Protein AF-U2T6T0-F1 (afdb_monomer_lite)

Structure (mmCIF, N/CA/C/O backbone):
data_AF-U2T6T0-F1
#
_entry.id   AF-U2T6T0-F1
#
loop_
_atom_site.group_PDB
_atom_site.id
_atom_site.type_symbol
_atom_site.label_atom_id
_atom_site.label_alt_id
_atom_site.label_comp_id
_atom_site.label_asym_id
_atom_site.label_entity_id
_atom_site.label_seq_id
_atom_site.pdbx_PDB_ins_code
_atom_site.Cartn_x
_atom_site.Cartn_y
_atom_site.Cartn_z
_atom_site.occupancy
_atom_site.B_iso_or_equiv
_atom_site.auth_seq_id
_atom_site.auth_comp_id
_atom_site.auth_asym_id
_atom_site.auth_atom_id
_atom_site.pdbx_PDB_model_num
ATOM 1 N N . GLN A 1 1 ? -11.429 0.052 -6.992 1.00 70.38 1 GLN A N 1
ATOM 2 C CA . GLN A 1 1 ? -10.267 -0.705 -6.481 1.00 70.38 1 GLN A CA 1
ATOM 3 C C . GLN A 1 1 ? -10.804 -1.773 -5.528 1.00 70.38 1 GLN A C 1
ATOM 5 O O . GLN A 1 1 ? -11.247 -1.413 -4.449 1.00 70.38 1 GLN A O 1
ATOM 10 N N . ALA A 1 2 ? -10.846 -3.051 -5.916 1.00 80.75 2 ALA A N 1
ATOM 11 C CA . ALA A 1 2 ? -11.606 -4.070 -5.168 1.00 80.75 2 ALA A CA 1
ATOM 12 C C . ALA A 1 2 ? -11.118 -4.320 -3.724 1.00 80.75 2 ALA A C 1
ATOM 14 O O . ALA A 1 2 ? -11.895 -4.750 -2.877 1.00 80.75 2 ALA A O 1
ATOM 15 N N . TRP A 1 3 ? -9.844 -4.048 -3.428 1.00 88.19 3 TRP A N 1
ATOM 16 C CA . TRP A 1 3 ? -9.269 -4.259 -2.097 1.00 88.19 3 TRP A CA 1
ATOM 17 C C . TRP A 1 3 ? -9.637 -3.166 -1.082 1.00 88.19 3 TRP A C 1
ATOM 19 O O . TRP A 1 3 ? -9.576 -3.424 0.117 1.00 88.19 3 TRP A O 1
ATOM 29 N N . LEU A 1 4 ? -10.027 -1.964 -1.535 1.00 87.31 4 LEU A N 1
ATOM 30 C CA . LEU A 1 4 ? -10.400 -0.861 -0.638 1.00 87.31 4 LEU A CA 1
ATOM 31 C C . LEU A 1 4 ? -11.666 -1.193 0.149 1.00 87.31 4 LEU A C 1
ATOM 33 O O . LEU A 1 4 ? -11.701 -1.017 1.364 1.00 87.31 4 LEU A O 1
ATOM 37 N N . ASP A 1 5 ? -12.671 -1.734 -0.539 1.00 88.44 5 ASP A N 1
ATOM 38 C CA . ASP A 1 5 ? -13.962 -2.091 0.058 1.00 88.44 5 ASP A CA 1
ATOM 39 C C . ASP A 1 5 ? -13.842 -3.261 1.049 1.00 88.44 5 ASP A C 1
ATOM 41 O O . ASP A 1 5 ? -14.697 -3.450 1.910 1.00 88.44 5 ASP A O 1
ATOM 45 N N . GLN A 1 6 ? -12.754 -4.032 0.956 1.00 90.69 6 GLN A N 1
ATOM 46 C CA . GLN A 1 6 ? -12.452 -5.162 1.836 1.00 90.69 6 GLN A CA 1
ATOM 47 C C . GLN A 1 6 ? -11.635 -4.753 3.074 1.00 90.69 6 GLN A C 1
ATOM 49 O O . GLN A 1 6 ? -11.409 -5.580 3.959 1.00 90.69 6 GLN A O 1
ATOM 54 N N . LEU A 1 7 ? -11.192 -3.493 3.168 1.00 94.69 7 LEU A N 1
ATOM 55 C CA . LEU A 1 7 ? -10.419 -2.998 4.305 1.00 94.69 7 LEU A CA 1
ATOM 56 C C . LEU A 1 7 ? -11.343 -2.557 5.455 1.00 94.69 7 LEU A C 1
ATOM 58 O O . LEU A 1 7 ? -12.096 -1.579 5.360 1.00 94.69 7 LEU A O 1
ATOM 62 N N . ALA A 1 8 ? -11.249 -3.259 6.585 1.00 95.25 8 ALA A N 1
ATOM 63 C CA . ALA A 1 8 ? -11.884 -2.840 7.833 1.00 95.25 8 ALA A CA 1
ATOM 64 C C . ALA A 1 8 ? -11.314 -1.489 8.330 1.00 95.25 8 ALA A C 1
ATOM 66 O O . ALA A 1 8 ? -10.175 -1.153 7.998 1.00 95.25 8 ALA A O 1
ATOM 67 N N . PRO A 1 9 ? -12.056 -0.712 9.144 1.00 95.06 9 PRO A N 1
ATOM 68 C CA . PRO A 1 9 ? -11.489 0.429 9.865 1.00 95.06 9 PRO A CA 1
ATOM 69 C C . PRO A 1 9 ? -10.317 -0.003 10.762 1.00 95.06 9 PRO A C 1
ATOM 71 O O . PRO A 1 9 ? -10.402 -1.011 11.460 1.00 95.06 9 PRO A O 1
ATOM 74 N N . GLY A 1 10 ? -9.213 0.740 10.717 1.00 94.44 10 GLY A N 1
ATOM 75 C CA . GLY A 1 10 ? -7.915 0.370 11.298 1.00 94.44 10 GLY A CA 1
ATOM 76 C C . GLY A 1 10 ? -7.150 -0.705 10.511 1.00 94.44 10 GLY A C 1
ATOM 77 O O . GLY A 1 10 ? -6.044 -1.081 10.895 1.00 94.44 10 GLY A O 1
ATOM 78 N N . GLY A 1 11 ? -7.732 -1.224 9.429 1.00 95.94 11 GLY A N 1
ATOM 79 C CA . GLY A 1 11 ? -7.145 -2.251 8.583 1.00 95.94 11 GLY A CA 1
ATOM 80 C C . GLY A 1 11 ? -6.050 -1.704 7.674 1.00 95.94 11 GLY A C 1
ATOM 81 O O . GLY A 1 11 ? -6.060 -0.540 7.268 1.00 95.94 11 GLY A O 1
ATOM 82 N N . ARG A 1 12 ? -5.119 -2.592 7.324 1.00 96.81 12 ARG A N 1
ATOM 83 C CA . ARG A 1 12 ? -3.946 -2.304 6.504 1.00 96.81 12 ARG A CA 1
ATOM 84 C C . ARG A 1 12 ? -3.828 -3.306 5.366 1.00 96.81 12 ARG A C 1
ATOM 86 O O . ARG A 1 12 ? -3.954 -4.507 5.592 1.00 96.81 12 ARG A O 1
ATOM 93 N N . ILE A 1 13 ? -3.459 -2.828 4.184 1.00 96.25 13 ILE A N 1
ATOM 94 C CA . ILE A 1 13 ? -2.924 -3.663 3.106 1.00 96.25 13 ILE A CA 1
ATOM 95 C C . ILE A 1 13 ? -1.541 -3.160 2.702 1.00 96.25 13 ILE A C 1
ATOM 97 O O . ILE A 1 13 ? -1.257 -1.963 2.734 1.00 96.25 13 ILE A O 1
ATOM 101 N N . VAL A 1 14 ? -0.663 -4.090 2.335 1.00 96.56 14 VAL A N 1
ATOM 102 C CA . VAL A 1 14 ? 0.669 -3.787 1.810 1.00 96.56 14 VAL A CA 1
ATOM 103 C C . VAL A 1 14 ? 0.779 -4.418 0.438 1.00 96.56 14 VAL A C 1
ATOM 105 O O . VAL A 1 14 ? 0.531 -5.614 0.300 1.00 96.56 14 VAL A O 1
ATOM 108 N N . MET A 1 15 ? 1.138 -3.635 -0.575 1.00 94.56 15 MET A N 1
ATOM 109 C CA . MET A 1 15 ? 1.240 -4.141 -1.943 1.00 94.56 15 MET A CA 1
ATOM 110 C C . MET A 1 15 ? 2.278 -3.373 -2.770 1.00 94.56 15 MET A C 1
ATOM 112 O O . MET A 1 15 ? 2.512 -2.187 -2.510 1.00 94.56 15 MET A O 1
ATOM 116 N N . PRO A 1 16 ? 2.902 -4.016 -3.775 1.00 93.88 16 PRO A N 1
ATOM 117 C CA . PRO A 1 16 ? 3.684 -3.306 -4.774 1.00 93.88 16 PRO A CA 1
ATOM 118 C C . PRO A 1 16 ? 2.756 -2.453 -5.651 1.00 93.88 16 PRO A C 1
ATOM 120 O O . PRO A 1 16 ? 1.725 -2.920 -6.137 1.00 93.88 16 PRO A O 1
ATOM 123 N N . VAL A 1 17 ? 3.140 -1.199 -5.869 1.00 91.88 17 VAL A N 1
ATOM 124 C CA . VAL A 1 17 ? 2.441 -0.245 -6.734 1.00 91.88 17 VAL A CA 1
ATOM 125 C C . VAL A 1 17 ? 3.422 0.269 -7.785 1.00 91.88 17 VAL A C 1
ATOM 127 O O . VAL A 1 17 ? 4.473 0.811 -7.451 1.00 91.88 17 VAL A O 1
ATOM 130 N N . GLY A 1 18 ? 3.090 0.096 -9.062 1.00 89.31 18 GLY A N 1
ATOM 131 C CA . GLY A 1 18 ? 3.901 0.512 -10.206 1.00 89.31 18 GLY A CA 1
ATOM 132 C C . GLY A 1 18 ? 3.650 -0.393 -11.409 1.00 89.31 18 GLY A C 1
ATOM 133 O O . GLY A 1 18 ? 3.166 -1.505 -11.252 1.00 89.31 18 GLY A O 1
ATOM 134 N N . ARG A 1 19 ? 3.961 0.068 -12.623 1.00 81.69 19 ARG A N 1
ATOM 135 C CA . ARG A 1 19 ? 3.663 -0.698 -13.846 1.00 81.69 19 ARG A CA 1
ATOM 136 C C . ARG A 1 19 ? 4.346 -2.073 -13.833 1.00 81.69 19 ARG A C 1
ATOM 138 O O . ARG A 1 19 ? 5.477 -2.201 -13.364 1.00 81.69 19 ARG A O 1
ATOM 145 N N . SER A 1 20 ? 3.680 -3.078 -14.403 1.00 76.38 20 SER A N 1
ATOM 146 C CA . SER A 1 20 ? 4.290 -4.387 -14.666 1.00 76.38 20 SER A CA 1
ATOM 147 C C . SER A 1 20 ? 5.566 -4.221 -15.503 1.00 76.38 20 SER A C 1
ATOM 149 O O . SER A 1 20 ? 5.584 -3.432 -16.447 1.00 76.38 20 SER A O 1
ATOM 151 N N . GLY A 1 21 ? 6.652 -4.899 -15.121 1.00 76.06 21 GLY A N 1
ATOM 152 C CA . GLY A 1 21 ? 7.966 -4.775 -15.770 1.00 76.06 21 GLY A CA 1
ATOM 153 C C . GLY A 1 21 ? 8.684 -3.428 -15.572 1.00 76.06 21 GLY A C 1
ATOM 154 O O . GLY A 1 21 ? 9.782 -3.251 -16.092 1.00 76.06 21 GLY A O 1
ATOM 155 N N . GLY A 1 22 ? 8.089 -2.482 -14.835 1.00 82.69 22 GLY A N 1
ATOM 156 C CA . GLY A 1 22 ? 8.665 -1.174 -14.522 1.00 82.69 22 GLY A CA 1
ATOM 157 C C . GLY A 1 22 ? 9.075 -1.027 -13.055 1.00 82.69 22 GLY A C 1
ATOM 158 O O . GLY A 1 22 ? 9.036 -1.973 -12.271 1.00 82.69 22 GLY A O 1
ATOM 159 N N . VAL A 1 23 ? 9.456 0.197 -12.672 1.00 89.00 23 VAL A N 1
ATOM 160 C CA . VAL A 1 23 ? 9.769 0.527 -11.273 1.00 89.00 23 VAL A CA 1
ATOM 161 C C . VAL A 1 23 ? 8.508 0.397 -10.420 1.00 89.00 23 VAL A C 1
ATOM 163 O O . VAL A 1 23 ? 7.475 1.001 -10.720 1.00 89.00 23 VAL A O 1
ATOM 166 N N . GLN A 1 24 ? 8.619 -0.360 -9.332 1.00 93.94 24 GLN A N 1
ATOM 167 C CA . GLN A 1 24 ? 7.581 -0.508 -8.320 1.00 93.94 24 GLN A CA 1
ATOM 168 C C . GLN A 1 24 ? 8.052 0.091 -6.998 1.00 93.94 24 GLN A C 1
ATOM 170 O O . GLN A 1 24 ? 9.240 0.066 -6.669 1.00 93.94 24 GLN A O 1
ATOM 175 N N . ARG A 1 25 ? 7.097 0.580 -6.209 1.00 96.00 25 ARG A N 1
ATOM 176 C CA . ARG A 1 25 ? 7.295 0.926 -4.801 1.00 96.00 25 ARG A CA 1
ATOM 177 C C . ARG A 1 25 ? 6.430 0.048 -3.913 1.00 96.00 25 ARG A C 1
ATOM 179 O O . ARG A 1 25 ? 5.330 -0.335 -4.308 1.00 96.00 25 ARG A O 1
ATOM 186 N N . LEU A 1 26 ? 6.898 -0.238 -2.709 1.00 97.25 26 L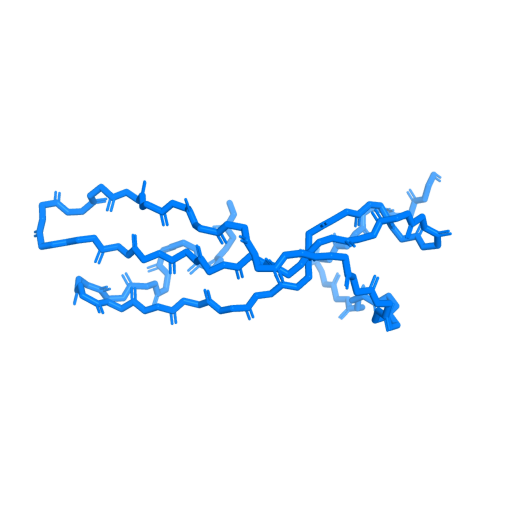EU A N 1
ATOM 187 C CA . LEU A 1 26 ? 6.086 -0.897 -1.699 1.00 97.25 26 LEU A CA 1
ATOM 188 C C . LEU A 1 26 ? 5.235 0.157 -0.989 1.00 97.25 26 LEU A C 1
ATOM 190 O O . LEU A 1 26 ? 5.764 1.128 -0.449 1.00 97.25 26 LEU A O 1
ATOM 194 N N . ALA A 1 27 ? 3.919 -0.014 -1.020 1.00 97.12 27 ALA A N 1
ATOM 195 C CA . ALA A 1 27 ? 2.970 0.898 -0.400 1.00 97.12 27 ALA A CA 1
ATOM 196 C C . ALA A 1 27 ? 2.267 0.215 0.770 1.00 97.12 27 ALA A C 1
ATOM 198 O O . ALA A 1 27 ? 1.879 -0.949 0.664 1.00 97.12 27 ALA A O 1
ATOM 199 N N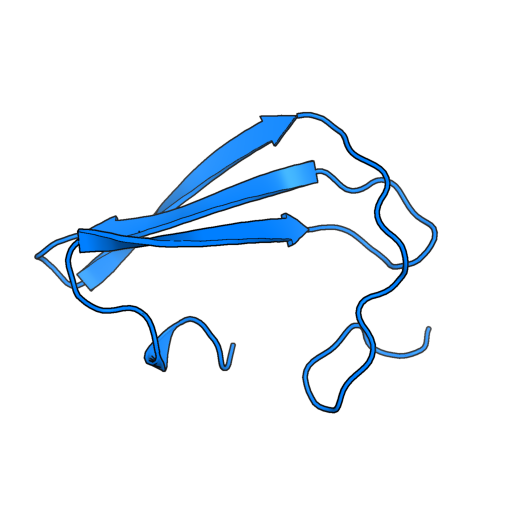 . VAL A 1 28 ? 2.067 0.957 1.854 1.00 97.94 28 VAL A N 1
ATOM 200 C CA . VAL A 1 28 ? 1.115 0.614 2.909 1.00 97.94 28 VAL A CA 1
ATOM 201 C C . VAL A 1 28 ? -0.091 1.519 2.742 1.00 97.94 28 VAL A C 1
ATOM 203 O O . VAL A 1 28 ? 0.068 2.736 2.699 1.00 97.94 28 VAL A O 1
ATOM 206 N N . PHE A 1 29 ? -1.274 0.924 2.666 1.00 97.38 29 PHE A N 1
ATOM 207 C CA . PHE A 1 29 ? -2.534 1.646 2.726 1.00 97.38 29 PHE A CA 1
ATOM 208 C C . PHE A 1 29 ? -3.251 1.285 4.021 1.00 97.38 29 PHE A C 1
ATOM 210 O O . PHE A 1 29 ? -3.478 0.104 4.290 1.00 97.38 29 PHE A O 1
ATOM 217 N N . GLU A 1 30 ? -3.601 2.296 4.805 1.00 97.25 30 GLU A N 1
ATOM 218 C CA . GLU A 1 30 ? -4.307 2.160 6.078 1.00 97.25 30 GLU A CA 1
ATOM 219 C C . GLU A 1 30 ? -5.633 2.900 5.996 1.00 97.25 30 GLU A C 1
ATOM 221 O O . GLU A 1 30 ? -5.674 4.067 5.608 1.00 97.25 30 GLU A O 1
ATOM 226 N N . ARG A 1 31 ? -6.726 2.224 6.348 1.00 96.56 31 ARG A N 1
ATOM 227 C CA . ARG A 1 31 ? -8.032 2.868 6.472 1.00 96.56 31 ARG A CA 1
ATOM 228 C C . ARG A 1 31 ? -8.233 3.254 7.925 1.00 96.56 31 ARG A C 1
ATOM 230 O O . ARG A 1 31 ? -8.282 2.376 8.777 1.00 96.56 31 ARG A O 1
ATOM 237 N N . ASP A 1 32 ? -8.348 4.539 8.225 1.00 94.81 32 ASP A N 1
ATOM 238 C CA . ASP A 1 32 ? -8.562 4.987 9.599 1.00 94.81 32 ASP A CA 1
ATOM 239 C C . ASP A 1 32 ? -10.000 4.725 10.086 1.00 94.81 32 ASP A C 1
ATOM 241 O O . ASP A 1 32 ? -10.865 4.224 9.359 1.00 94.81 32 ASP A O 1
ATOM 245 N N . ALA A 1 33 ? -10.263 5.054 11.352 1.00 93.88 33 ALA A N 1
ATOM 246 C CA . ALA A 1 33 ? -11.576 4.882 11.968 1.00 93.88 33 ALA A CA 1
ATOM 247 C C . ALA A 1 33 ? -12.678 5.752 11.330 1.00 93.88 33 ALA A C 1
ATOM 249 O O . ALA A 1 33 ? -13.848 5.378 11.386 1.00 93.88 33 ALA A O 1
ATOM 250 N N . ALA A 1 34 ? -12.321 6.883 10.711 1.00 93.56 34 ALA A N 1
ATOM 251 C CA . ALA A 1 34 ? -13.245 7.744 9.971 1.00 93.56 34 ALA A CA 1
ATOM 252 C C . ALA A 1 34 ? -13.471 7.254 8.527 1.00 93.56 34 ALA A C 1
ATOM 254 O O . ALA A 1 34 ? -14.320 7.782 7.809 1.00 93.56 34 ALA A O 1
ATOM 255 N N . GLY A 1 35 ? -12.742 6.217 8.106 1.00 91.00 35 GLY A N 1
ATOM 256 C CA . GLY A 1 35 ? -12.820 5.621 6.784 1.00 91.00 35 GLY A CA 1
ATOM 257 C C . GLY A 1 35 ? -11.921 6.285 5.745 1.00 91.00 35 GLY A C 1
ATOM 258 O O . GLY A 1 35 ? -11.991 5.878 4.584 1.00 91.00 35 GLY A O 1
ATOM 259 N N . ALA A 1 36 ? -11.089 7.255 6.132 1.00 94.56 36 ALA A N 1
ATOM 260 C CA . ALA A 1 36 ? -10.114 7.865 5.238 1.00 94.56 36 ALA A CA 1
ATOM 261 C C . ALA A 1 36 ? -8.919 6.930 5.020 1.00 94.56 36 ALA A C 1
ATOM 263 O O . ALA A 1 36 ? -8.548 6.143 5.893 1.00 94.56 36 ALA A O 1
ATOM 264 N N . LEU A 1 37 ? -8.340 7.002 3.822 1.00 95.50 37 LEU A N 1
ATOM 265 C CA . LEU A 1 37 ? -7.220 6.165 3.417 1.00 95.50 37 LEU A CA 1
ATOM 266 C C . LEU A 1 37 ? -5.913 6.951 3.509 1.00 95.50 37 LEU A C 1
ATOM 268 O O . LEU A 1 37 ? -5.781 8.010 2.896 1.00 95.50 37 LEU A O 1
ATOM 272 N N . HIS A 1 38 ? -4.937 6.387 4.209 1.00 96.81 38 HIS A N 1
ATOM 273 C CA . HIS A 1 38 ? -3.590 6.926 4.343 1.00 96.81 38 HIS A CA 1
ATOM 274 C C . HIS A 1 38 ? -2.609 6.034 3.601 1.00 96.81 38 HIS A C 1
ATOM 276 O O . HIS A 1 38 ? -2.651 4.812 3.731 1.00 96.81 38 HIS A O 1
ATOM 282 N N . GLU A 1 39 ? -1.721 6.644 2.821 1.00 97.38 39 GLU A N 1
ATOM 283 C CA . GLU A 1 39 ? -0.696 5.931 2.068 1.00 97.38 39 GLU A CA 1
ATOM 284 C C . GLU A 1 39 ? 0.695 6.244 2.628 1.00 97.38 39 GLU A C 1
ATOM 286 O O . GLU A 1 39 ? 1.071 7.406 2.768 1.00 97.38 39 GLU A O 1
ATOM 291 N N . THR A 1 40 ? 1.490 5.205 2.880 1.00 98.38 40 THR A N 1
ATOM 292 C CA . THR A 1 40 ? 2.919 5.327 3.193 1.00 98.38 40 THR A CA 1
ATOM 293 C C . THR A 1 40 ? 3.756 4.604 2.143 1.00 98.38 40 THR A C 1
ATOM 295 O O . THR A 1 40 ? 3.525 3.433 1.840 1.00 98.38 40 THR A O 1
ATOM 298 N N . ASN A 1 41 ? 4.759 5.291 1.594 1.00 97.69 41 ASN A N 1
ATOM 299 C CA . ASN A 1 41 ? 5.734 4.718 0.667 1.00 97.69 41 ASN A CA 1
ATOM 300 C C . ASN A 1 41 ? 6.932 4.140 1.441 1.00 97.69 41 ASN A C 1
ATOM 302 O O . ASN A 1 41 ? 7.602 4.871 2.166 1.00 97.69 41 ASN A O 1
ATOM 306 N N . LEU A 1 42 ? 7.216 2.848 1.258 1.00 98.00 42 LEU A N 1
ATOM 307 C CA . LEU A 1 42 ? 8.323 2.132 1.904 1.00 98.00 42 LEU A CA 1
ATOM 308 C C . LEU A 1 42 ? 9.560 1.956 1.006 1.00 98.00 42 LEU A C 1
ATOM 310 O O . LEU A 1 42 ? 10.511 1.284 1.397 1.00 98.00 42 LEU A O 1
ATOM 314 N N . GLY A 1 43 ? 9.570 2.556 -0.185 1.00 97.19 43 GLY A N 1
ATOM 315 C CA . GLY A 1 43 ? 10.704 2.532 -1.108 1.00 97.19 43 GLY A CA 1
ATOM 316 C C . GLY A 1 43 ? 10.545 1.555 -2.273 1.00 97.19 43 GLY A C 1
ATOM 317 O O . GLY A 1 43 ? 9.493 0.943 -2.469 1.00 97.19 43 GLY A O 1
ATOM 318 N N . ALA A 1 44 ? 11.593 1.465 -3.093 1.00 96.31 44 ALA A N 1
ATOM 319 C CA . ALA A 1 44 ? 11.598 0.696 -4.334 1.00 96.31 44 ALA A CA 1
ATOM 320 C C . ALA A 1 44 ? 11.662 -0.820 -4.083 1.00 96.31 44 ALA A C 1
ATOM 322 O O . ALA A 1 44 ? 12.392 -1.281 -3.206 1.00 96.31 44 ALA A O 1
ATOM 323 N N . VAL A 1 45 ? 10.927 -1.591 -4.885 1.00 95.06 45 VAL A N 1
ATOM 324 C CA . VAL A 1 45 ? 10.904 -3.062 -4.847 1.00 95.06 45 VAL A CA 1
ATOM 325 C C . VAL A 1 45 ? 10.807 -3.645 -6.257 1.00 95.06 45 VAL A C 1
ATOM 327 O O . VAL A 1 45 ? 10.599 -2.928 -7.235 1.00 95.06 45 VAL A O 1
ATOM 330 N N . SER A 1 46 ? 10.961 -4.961 -6.377 1.00 92.31 46 SER A N 1
ATOM 331 C CA . SER A 1 46 ? 10.767 -5.690 -7.633 1.00 92.31 46 SER A CA 1
ATOM 332 C C . SER A 1 46 ? 10.011 -6.983 -7.360 1.00 92.31 46 SER A C 1
ATOM 334 O O . SER A 1 46 ? 10.582 -7.970 -6.904 1.00 92.31 46 SER A O 1
ATOM 336 N N . PHE A 1 47 ? 8.706 -6.949 -7.603 1.00 90.88 47 PHE A N 1
ATOM 337 C CA . PHE A 1 47 ? 7.805 -8.090 -7.539 1.00 90.88 47 PHE A CA 1
ATOM 338 C C . PHE A 1 47 ? 7.481 -8.567 -8.951 1.00 90.88 47 PHE A C 1
ATOM 340 O O . PHE A 1 47 ? 7.426 -7.783 -9.905 1.00 90.88 47 PHE A O 1
ATOM 347 N N . VAL A 1 48 ? 7.207 -9.864 -9.063 1.00 89.56 48 VAL A N 1
ATOM 348 C CA . VAL A 1 48 ? 6.594 -10.438 -10.262 1.00 89.56 48 VAL A CA 1
ATOM 349 C C . VAL A 1 48 ? 5.246 -9.758 -10.557 1.00 89.56 48 VAL A C 1
ATOM 351 O O . VAL A 1 48 ? 4.619 -9.224 -9.634 1.00 89.56 48 VAL A O 1
ATOM 354 N N . PRO A 1 49 ? 4.776 -9.759 -11.818 1.00 84.19 49 PRO A N 1
ATOM 355 C CA . PRO A 1 49 ? 3.466 -9.215 -12.153 1.00 84.19 49 PRO A CA 1
ATOM 356 C C . PRO A 1 49 ? 2.362 -9.845 -11.299 1.00 84.19 49 PRO A C 1
ATOM 358 O O . PRO A 1 49 ? 2.314 -11.063 -11.123 1.00 84.19 49 PRO A O 1
ATOM 361 N N . LEU A 1 50 ? 1.456 -9.012 -10.785 1.00 82.94 50 LEU A N 1
ATOM 362 C CA . LEU A 1 50 ? 0.198 -9.497 -10.225 1.00 82.94 50 LEU A CA 1
ATOM 363 C C . LEU A 1 50 ? -0.639 -10.051 -11.385 1.00 82.94 50 LEU A C 1
ATOM 365 O O . LEU A 1 50 ? -0.797 -9.361 -12.390 1.00 82.94 50 LEU A O 1
ATOM 369 N N . VAL A 1 51 ? -1.159 -11.268 -11.248 1.00 83.38 51 VAL A N 1
ATOM 370 C CA . VAL A 1 51 ? -2.005 -11.933 -12.251 1.00 83.38 51 VAL A CA 1
ATOM 371 C C . VAL A 1 51 ? -3.403 -12.116 -11.660 1.00 83.38 51 VAL A C 1
ATOM 373 O O . VAL A 1 51 ? -3.528 -12.572 -10.525 1.00 83.38 51 VAL A O 1
ATOM 376 N N . GLY A 1 52 ? -4.450 -11.750 -12.404 1.00 82.50 52 GLY A N 1
ATOM 377 C CA . GLY A 1 52 ? -5.849 -11.882 -11.980 1.00 82.50 52 GLY A CA 1
ATOM 378 C C . GLY A 1 52 ? -6.777 -10.846 -12.621 1.00 82.50 52 GLY A C 1
ATOM 379 O O . GLY A 1 52 ? -6.316 -9.889 -13.233 1.00 82.50 52 GLY A O 1
ATOM 380 N N . GLU A 1 53 ? -8.092 -11.009 -12.449 1.00 79.81 53 GLU A N 1
ATOM 381 C CA . GLU A 1 53 ? -9.114 -10.156 -13.092 1.00 79.81 53 GLU A CA 1
ATOM 382 C C . GLU A 1 53 ? -9.006 -8.666 -12.734 1.00 79.81 53 GLU A C 1
ATOM 384 O O . GLU A 1 53 ? -9.340 -7.802 -13.536 1.00 79.81 53 GLU A O 1
ATOM 389 N N . SER A 1 54 ? -8.533 -8.352 -11.526 1.00 79.12 54 SER A N 1
ATOM 390 C CA . SER A 1 54 ? -8.308 -6.975 -11.054 1.00 79.12 54 SER A CA 1
ATOM 391 C C . SER A 1 54 ? -6.824 -6.590 -11.026 1.00 79.12 54 SER A C 1
ATOM 393 O O . SER A 1 54 ? -6.435 -5.694 -10.273 1.00 79.12 54 SER A O 1
ATOM 395 N N . ALA A 1 55 ? -5.982 -7.313 -11.765 1.00 77.88 55 ALA A N 1
ATOM 396 C CA . ALA A 1 55 ? -4.547 -7.081 -11.786 1.00 77.88 55 ALA A CA 1
ATOM 397 C 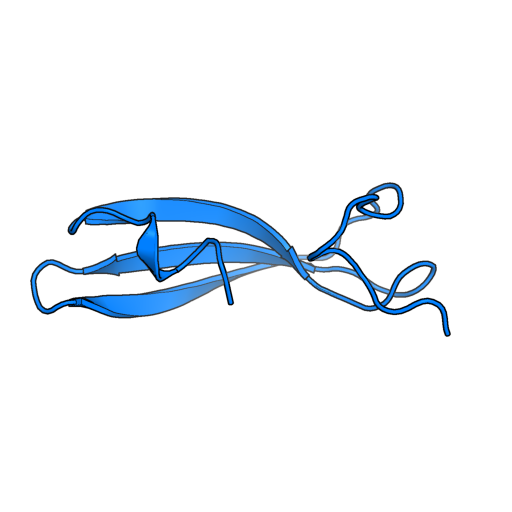C . ALA A 1 55 ? -4.142 -5.974 -12.776 1.00 77.88 55 ALA A C 1
ATOM 399 O O . ALA A 1 55 ? -4.967 -5.170 -13.213 1.00 77.88 55 ALA A O 1
ATOM 400 N N . TRP A 1 56 ? -2.844 -5.887 -13.077 1.00 71.31 56 TRP A N 1
ATOM 401 C CA . TRP A 1 56 ? -2.313 -4.917 -14.0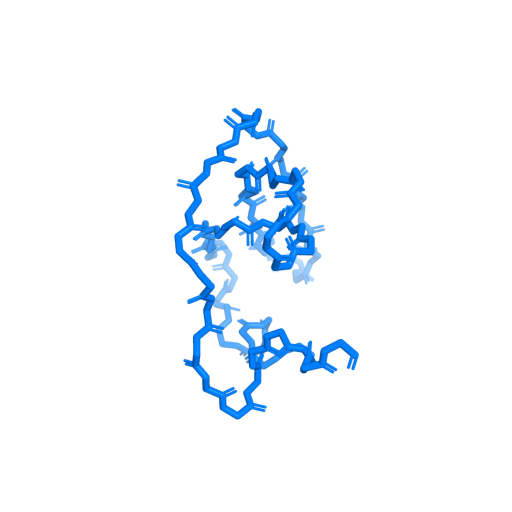35 1.00 71.31 56 TRP A CA 1
ATOM 402 C C . TRP A 1 56 ? -2.988 -5.100 -15.402 1.00 71.31 56 TRP A C 1
ATOM 404 O O . TRP A 1 56 ? -3.075 -6.242 -15.854 1.00 71.31 56 TRP A O 1
ATOM 414 N N . PRO A 1 57 ? -3.429 -4.020 -16.077 1.00 62.12 57 PRO A N 1
ATOM 415 C CA . PRO A 1 57 ? -3.836 -4.136 -17.469 1.00 62.12 57 PRO A CA 1
ATOM 416 C C . PRO A 1 57 ? -2.646 -4.658 -18.278 1.00 62.12 57 PRO A C 1
ATOM 418 O O . PRO A 1 57 ? -1.515 -4.193 -18.088 1.00 62.12 57 PRO A O 1
ATOM 421 N N . GLU A 1 58 ? -2.894 -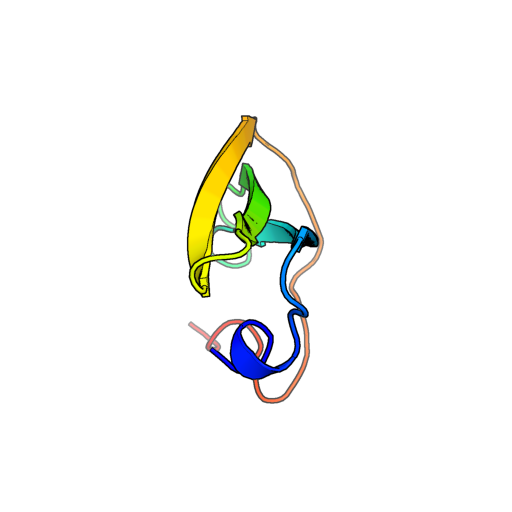5.644 -19.143 1.00 57.31 58 GLU A N 1
ATOM 422 C CA . GLU A 1 58 ? -1.929 -5.980 -20.186 1.00 57.31 58 GLU A CA 1
ATOM 423 C C . GLU A 1 58 ? -1.698 -4.712 -21.019 1.00 57.31 58 GLU A C 1
ATOM 425 O O . GLU A 1 58 ? -2.640 -3.958 -21.273 1.00 57.31 58 GLU A O 1
ATOM 430 N N . GLY A 1 59 ? -0.422 -4.417 -21.277 1.00 56.28 59 GLY A N 1
ATOM 431 C CA . GLY A 1 59 ? 0.033 -3.135 -21.822 1.00 56.28 59 GLY A CA 1
ATOM 432 C C . GLY A 1 59 ? -0.612 -2.742 -23.142 1.00 56.28 59 GLY A C 1
ATOM 433 O O . GLY A 1 59 ? -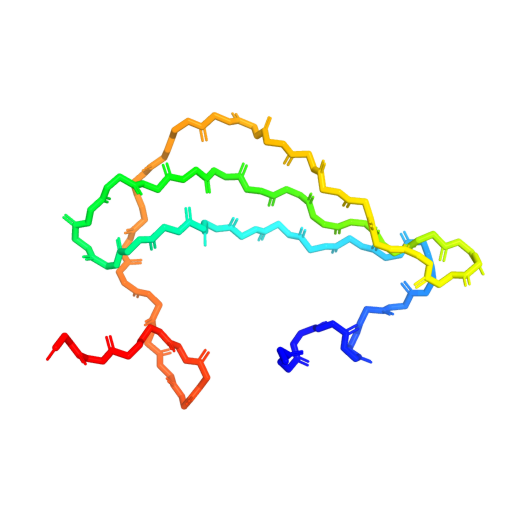0.955 -3.646 -23.933 1.00 56.28 59 GLY A O 1
#

pLDDT: mean 88.97, std 10.08, range [56.28, 98.38]

Organism: NCBI:txid1358026

InterPro domains:
  IPR029063 S-adenosyl-L-methionine-dependent methyltransferase superfamily [G3DSA:3.40.50.150] (1-58)

Sequence (59 aa):
QAWLDQLAPGGRIVMPVGRSGGVQRLAVFERDAAGALHETNLGAVSFVPLVGESAWPEG

Secondary structure (DSSP, 8-state):
-TTTTT--TT-EEEEEES-TTS-EEEEEEEE-TTS-EEEEEEEEE-PPPP-STTSPPP-

Radius of gyration: 12.47 Å; chains: 1; bounding box: 26×20×34 Å

Foldseek 3Di:
DVVLVVADAQGKDWDWDDAAVDWTWIWIWGQHPVRDIDIDTPGTDDDHFDDDPPGHPDD